Protein AF-A0A645DT66-F1 (afdb_monomer_lite)

Structure (mmCIF, N/CA/C/O backbone):
data_AF-A0A645DT66-F1
#
_entry.id   AF-A0A645DT66-F1
#
loop_
_atom_site.group_PDB
_atom_site.id
_atom_site.type_symbol
_atom_site.label_atom_id
_atom_site.label_alt_id
_atom_site.label_comp_id
_atom_site.label_asym_id
_atom_site.label_entity_id
_atom_site.label_seq_id
_atom_site.pdbx_PDB_ins_code
_atom_site.Cartn_x
_atom_site.Cartn_y
_atom_site.Cartn_z
_atom_site.occupancy
_atom_site.B_iso_or_equiv
_atom_site.auth_seq_id
_atom_site.auth_comp_id
_atom_site.auth_asym_id
_atom_site.auth_atom_id
_atom_site.pdbx_PDB_model_num
ATOM 1 N N . MET A 1 1 ? -8.326 13.562 9.500 1.00 40.00 1 MET A N 1
ATOM 2 C CA . MET A 1 1 ? -8.279 12.548 8.423 1.00 40.00 1 MET A CA 1
ATOM 3 C C . MET A 1 1 ? -6.972 12.723 7.678 1.00 40.00 1 MET A C 1
ATOM 5 O O . MET A 1 1 ? -6.685 13.851 7.297 1.00 40.00 1 MET A O 1
ATOM 9 N N . ALA A 1 2 ? -6.171 11.667 7.510 1.00 48.22 2 ALA A N 1
ATOM 10 C CA . ALA A 1 2 ? -5.108 11.708 6.507 1.00 48.22 2 ALA A CA 1
ATOM 11 C C . ALA A 1 2 ? -5.799 11.880 5.145 1.00 48.22 2 ALA A C 1
ATOM 13 O O . ALA A 1 2 ? -6.753 11.155 4.862 1.00 48.22 2 ALA A O 1
ATOM 14 N N . LYS A 1 3 ? -5.421 12.899 4.370 1.00 52.78 3 LYS A N 1
ATOM 15 C CA . LYS A 1 3 ? -5.939 13.056 3.008 1.00 52.78 3 LYS A CA 1
ATOM 16 C C . LYS A 1 3 ? -5.368 11.911 2.171 1.00 52.78 3 LYS A C 1
ATOM 18 O O . LYS A 1 3 ? -4.168 11.656 2.264 1.00 52.78 3 LYS A O 1
ATOM 23 N N . SER A 1 4 ? -6.206 11.236 1.385 1.00 59.28 4 SER A N 1
ATOM 24 C CA . SER A 1 4 ? -5.711 10.354 0.325 1.00 59.28 4 SER A CA 1
ATOM 25 C C . SER A 1 4 ? -4.764 11.161 -0.570 1.00 59.28 4 SER A C 1
ATOM 27 O O . SER A 1 4 ? -5.071 12.331 -0.839 1.00 59.28 4 SER A O 1
ATOM 29 N N . PRO A 1 5 ? -3.620 10.593 -0.987 1.00 66.38 5 PRO A N 1
ATOM 30 C CA . PRO A 1 5 ? -2.685 11.293 -1.854 1.00 66.38 5 PRO A CA 1
ATOM 31 C C . PRO A 1 5 ? -3.423 11.740 -3.116 1.00 66.38 5 PRO A C 1
ATOM 33 O O . PRO A 1 5 ? -4.185 10.974 -3.713 1.00 66.38 5 PRO A O 1
ATOM 36 N N . SER A 1 6 ? -3.258 13.008 -3.480 1.00 71.31 6 SER A N 1
ATOM 37 C CA . SER A 1 6 ? -3.862 13.535 -4.698 1.00 71.31 6 SER A CA 1
ATOM 38 C C . SER A 1 6 ? -3.218 12.884 -5.925 1.00 71.31 6 SER A C 1
ATOM 40 O O . SER A 1 6 ? -2.094 12.389 -5.863 1.00 71.31 6 SER A O 1
ATOM 42 N N . LEU A 1 7 ? -3.912 12.894 -7.067 1.00 69.12 7 LEU A N 1
ATOM 43 C CA . LEU A 1 7 ? -3.348 12.367 -8.319 1.00 69.12 7 LEU A CA 1
ATOM 44 C C . LEU A 1 7 ? -2.028 13.059 -8.690 1.00 69.12 7 LEU A C 1
ATOM 46 O O . LEU A 1 7 ? -1.118 12.404 -9.185 1.00 69.12 7 LEU A O 1
ATOM 50 N N . SER A 1 8 ? -1.908 14.358 -8.401 1.00 74.69 8 SER A N 1
ATOM 51 C CA . SER A 1 8 ? -0.659 15.102 -8.572 1.00 74.69 8 SER A CA 1
ATOM 52 C C . SER A 1 8 ? 0.458 14.585 -7.667 1.00 74.69 8 SER A C 1
ATOM 54 O O . SER A 1 8 ? 1.580 14.444 -8.141 1.00 74.69 8 SER A O 1
ATOM 56 N N . ASP A 1 9 ? 0.156 14.238 -6.409 1.00 81.56 9 ASP A N 1
ATOM 57 C CA . ASP A 1 9 ? 1.159 13.690 -5.482 1.00 81.56 9 ASP A CA 1
ATOM 58 C C . ASP A 1 9 ? 1.687 12.343 -5.987 1.00 81.56 9 ASP A C 1
ATOM 60 O O . ASP A 1 9 ? 2.885 12.071 -5.926 1.00 81.56 9 ASP A O 1
ATOM 64 N N . ILE A 1 10 ? 0.792 11.507 -6.523 1.00 81.44 10 ILE A N 1
ATOM 65 C CA . ILE A 1 10 ? 1.159 10.206 -7.089 1.00 81.44 10 ILE A CA 1
ATOM 66 C C . ILE A 1 10 ? 2.019 10.401 -8.339 1.00 81.44 10 ILE A C 1
ATOM 68 O O . ILE A 1 10 ? 3.063 9.767 -8.438 1.00 81.44 10 ILE A O 1
ATOM 72 N N . GLN A 1 11 ? 1.638 11.298 -9.254 1.00 81.19 11 GLN A N 1
ATOM 73 C CA . GLN A 1 11 ? 2.422 11.549 -10.465 1.00 81.19 11 GLN A CA 1
ATOM 74 C C . GLN A 1 11 ? 3.830 12.065 -10.140 1.00 81.19 11 GLN A C 1
ATOM 76 O O . GLN A 1 11 ? 4.804 11.548 -10.675 1.00 81.19 11 GLN A O 1
ATOM 81 N N . SER A 1 12 ? 3.957 13.020 -9.213 1.00 85.12 12 SER A N 1
ATOM 82 C CA . SER A 1 12 ? 5.273 13.513 -8.783 1.00 85.12 12 SER A CA 1
ATOM 83 C C . SER A 1 12 ? 6.139 12.406 -8.177 1.00 85.12 12 SER A C 1
ATOM 85 O O . SER A 1 12 ? 7.342 12.366 -8.428 1.00 85.12 12 SER A O 1
ATOM 87 N N . LEU A 1 13 ? 5.538 11.476 -7.425 1.00 83.44 13 LEU A N 1
ATOM 88 C CA . LEU A 1 13 ? 6.258 10.324 -6.885 1.00 83.44 13 LEU A CA 1
ATOM 89 C C . LEU A 1 13 ? 6.716 9.368 -7.997 1.00 83.44 13 LEU A C 1
ATOM 91 O O . LEU A 1 13 ? 7.853 8.911 -7.976 1.00 83.44 13 LEU A O 1
ATOM 95 N N . VAL A 1 14 ? 5.860 9.085 -8.981 1.00 84.31 14 VAL A N 1
ATOM 96 C CA . VAL A 1 14 ? 6.212 8.267 -10.156 1.00 84.31 14 VAL A CA 1
ATOM 97 C C . VAL A 1 14 ? 7.404 8.877 -10.902 1.00 84.31 14 VAL A C 1
ATOM 99 O O . VAL A 1 14 ? 8.368 8.168 -11.206 1.00 84.31 14 VAL A O 1
ATOM 102 N N . ASP A 1 15 ? 7.367 10.189 -11.138 1.00 85.75 15 ASP A N 1
ATOM 103 C CA . ASP A 1 15 ? 8.426 10.922 -11.837 1.00 85.75 15 ASP A CA 1
ATOM 104 C C . ASP A 1 15 ? 9.756 10.902 -11.058 1.00 85.75 15 ASP A C 1
ATOM 106 O O . ASP A 1 15 ? 10.828 10.786 -11.660 1.00 85.75 15 ASP A O 1
ATOM 110 N N . GLU A 1 16 ? 9.708 10.969 -9.719 1.00 86.19 16 GLU A N 1
ATOM 111 C CA . GLU A 1 16 ? 10.891 10.851 -8.850 1.00 86.19 16 GLU A CA 1
ATOM 112 C C . GLU A 1 16 ? 11.486 9.435 -8.885 1.00 86.19 16 GLU A C 1
ATOM 114 O O . GLU A 1 16 ? 12.708 9.281 -8.965 1.00 86.19 16 GLU A O 1
ATOM 119 N N . LEU A 1 17 ? 10.639 8.401 -8.848 1.00 84.19 17 LEU A N 1
ATOM 120 C CA . LEU A 1 17 ? 11.064 7.000 -8.786 1.00 84.19 17 LEU A CA 1
ATOM 121 C C . LEU A 1 17 ? 11.726 6.507 -10.079 1.00 84.19 17 LEU A C 1
ATOM 123 O O . LEU A 1 17 ? 12.524 5.571 -10.020 1.00 84.19 17 LEU A O 1
ATOM 127 N N . LYS A 1 18 ? 11.420 7.127 -11.229 1.00 84.00 18 LYS A N 1
ATOM 128 C CA . LYS A 1 18 ? 11.949 6.756 -12.558 1.00 84.00 18 LYS A CA 1
ATOM 129 C C . LYS A 1 18 ? 11.941 5.230 -12.782 1.00 84.00 18 LYS A C 1
ATOM 131 O O . LYS A 1 18 ? 13.005 4.646 -13.026 1.00 84.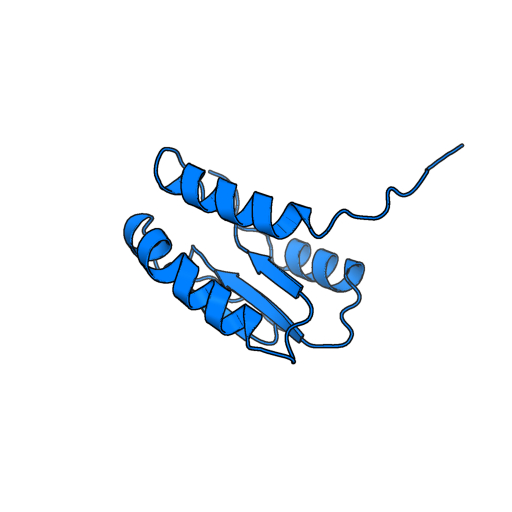00 18 LYS A O 1
ATOM 136 N N . PRO A 1 19 ? 10.770 4.574 -12.662 1.00 84.88 19 PRO A N 1
ATOM 137 C CA . PRO A 1 19 ? 10.661 3.128 -12.824 1.00 84.88 19 PRO A CA 1
ATOM 138 C C . PRO A 1 19 ? 11.147 2.694 -14.211 1.00 84.88 19 PRO A C 1
ATOM 140 O O . PRO A 1 19 ? 10.932 3.385 -15.207 1.00 84.88 19 PRO A O 1
ATOM 143 N N . LYS A 1 20 ? 11.808 1.538 -14.277 1.00 84.50 20 LYS A N 1
ATOM 144 C CA . LYS A 1 20 ? 12.149 0.864 -15.538 1.00 84.50 20 LYS A CA 1
ATOM 145 C C . LYS A 1 20 ? 11.031 -0.086 -15.980 1.00 84.50 20 LYS A C 1
ATOM 147 O O . LYS A 1 20 ? 10.888 -0.335 -17.174 1.00 84.50 20 LYS A O 1
ATOM 152 N N . GLY A 1 21 ? 10.266 -0.596 -15.022 1.00 84.81 21 GLY A N 1
ATOM 153 C CA . GLY A 1 21 ? 9.070 -1.412 -15.163 1.00 84.81 21 GLY A CA 1
ATOM 154 C C . GLY A 1 21 ? 7.804 -0.656 -14.760 1.00 84.81 21 GLY A C 1
ATOM 155 O O . GLY A 1 21 ? 7.716 0.568 -14.855 1.00 84.81 21 GLY A O 1
ATOM 156 N N . SER A 1 22 ? 6.789 -1.401 -14.331 1.00 89.69 22 SER A N 1
ATOM 157 C CA . SER A 1 22 ? 5.497 -0.846 -13.930 1.00 89.69 22 SER A CA 1
ATOM 158 C C . SER A 1 22 ? 5.454 -0.499 -12.444 1.00 89.69 22 SER A C 1
ATOM 160 O O . SER A 1 22 ? 6.204 -1.033 -11.628 1.00 89.69 22 SER A O 1
ATOM 162 N N . ILE A 1 23 ? 4.544 0.403 -12.087 1.00 91.88 23 ILE A N 1
ATOM 163 C CA . ILE A 1 23 ? 4.228 0.710 -10.695 1.00 91.88 23 ILE A CA 1
ATOM 164 C C . ILE A 1 23 ? 2.914 0.029 -10.340 1.00 91.88 23 ILE A C 1
ATOM 166 O O . ILE A 1 23 ? 1.935 0.104 -11.092 1.00 91.88 23 ILE A O 1
ATOM 170 N N . ALA A 1 24 ? 2.892 -0.595 -9.166 1.00 94.44 24 ALA A N 1
ATOM 171 C CA . ALA A 1 24 ? 1.680 -1.086 -8.543 1.00 94.44 24 ALA A CA 1
ATOM 172 C C . ALA A 1 24 ? 1.192 -0.109 -7.468 1.00 94.44 24 ALA A C 1
ATOM 174 O O . ALA A 1 24 ? 1.962 0.353 -6.626 1.00 94.44 24 ALA A O 1
ATOM 175 N N . PHE A 1 25 ? -0.108 0.166 -7.458 1.00 94.62 25 PHE A N 1
ATOM 176 C CA . PHE A 1 25 ? -0.773 0.930 -6.411 1.00 94.62 25 PHE A CA 1
ATOM 177 C C . PHE A 1 25 ? -1.609 0.010 -5.519 1.00 94.62 25 PHE A C 1
ATOM 179 O O . PHE A 1 25 ? -2.416 -0.786 -6.001 1.00 94.62 25 PHE A O 1
ATOM 186 N N . VAL A 1 26 ? -1.435 0.129 -4.207 1.00 95.81 26 VAL A N 1
ATOM 187 C CA . VAL A 1 26 ? -2.223 -0.588 -3.201 1.00 95.81 26 VAL A CA 1
ATOM 188 C C . VAL A 1 26 ? -3.197 0.396 -2.564 1.00 95.81 26 VAL A C 1
ATOM 190 O O . VAL A 1 26 ? -2.814 1.242 -1.761 1.00 95.81 26 VAL A O 1
ATOM 193 N N . SER A 1 27 ? -4.466 0.282 -2.941 1.00 95.44 27 SER A N 1
ATOM 194 C CA . SER A 1 27 ? -5.556 1.168 -2.538 1.00 95.44 27 SER A CA 1
ATOM 195 C C . SER A 1 27 ? -6.246 0.677 -1.267 1.00 95.44 27 SER A C 1
ATOM 197 O O . SER A 1 27 ? -6.541 -0.511 -1.129 1.00 95.44 27 SER A O 1
ATOM 199 N N . PHE A 1 28 ? -6.551 1.588 -0.347 1.00 95.06 28 PHE A N 1
ATOM 200 C CA . PHE A 1 28 ? -7.348 1.319 0.852 1.00 95.06 28 PHE A CA 1
ATOM 201 C C . PHE A 1 28 ? -8.753 1.931 0.764 1.00 95.06 28 PHE A C 1
ATOM 203 O O . PHE A 1 28 ? -9.707 1.378 1.308 1.00 95.06 28 PHE A O 1
ATOM 210 N N . SER A 1 29 ? -8.893 3.064 0.078 1.00 89.81 29 SER A N 1
ATOM 211 C CA . SER A 1 29 ? -10.148 3.809 -0.057 1.00 89.81 29 SER A CA 1
ATOM 212 C C . SER A 1 29 ? -10.957 3.436 -1.303 1.00 89.81 29 SER A C 1
ATOM 214 O O . SER A 1 29 ? -12.055 3.952 -1.499 1.00 89.81 29 SER A O 1
ATOM 216 N N . GLY A 1 30 ? -10.429 2.553 -2.158 1.00 89.31 30 GLY A N 1
ATOM 217 C CA . GLY A 1 30 ? -11.043 2.190 -3.438 1.00 89.31 30 GLY A CA 1
ATOM 218 C C . GLY A 1 30 ? -10.662 3.110 -4.600 1.00 89.31 30 GLY A C 1
ATOM 219 O O . GLY A 1 30 ? -11.071 2.861 -5.736 1.00 89.31 30 GLY A O 1
ATOM 220 N N . VAL A 1 31 ? -9.850 4.144 -4.359 1.00 87.50 31 VAL A N 1
ATOM 221 C CA . VAL A 1 31 ? -9.333 5.019 -5.418 1.00 87.50 31 VAL A CA 1
ATOM 222 C C . VAL A 1 31 ? -8.402 4.241 -6.344 1.00 87.50 31 VAL A C 1
ATOM 224 O O . VAL A 1 31 ? -7.597 3.422 -5.901 1.00 87.50 31 VAL A O 1
ATOM 227 N N . THR A 1 32 ? -8.529 4.514 -7.640 1.00 89.75 32 THR A N 1
ATOM 228 C CA . THR A 1 32 ? -7.667 3.982 -8.699 1.00 89.75 32 THR A CA 1
ATOM 229 C C . THR A 1 32 ? -7.033 5.168 -9.416 1.00 89.75 32 THR A C 1
ATOM 231 O O . THR A 1 32 ? -7.750 5.892 -10.115 1.00 89.75 32 THR A O 1
ATOM 234 N N . PRO A 1 33 ? -5.735 5.430 -9.211 1.00 84.94 33 PRO A N 1
ATOM 235 C CA . PRO A 1 33 ? -5.050 6.486 -9.936 1.00 84.94 33 PRO A CA 1
ATOM 236 C C . PRO A 1 33 ? -5.047 6.188 -11.437 1.00 84.94 33 PRO A C 1
ATOM 238 O O . PRO A 1 33 ? -4.976 5.030 -11.852 1.00 84.94 33 PRO A O 1
ATOM 241 N N . LYS A 1 34 ? -5.135 7.240 -12.251 1.00 79.69 34 LYS A N 1
ATOM 242 C CA . LYS A 1 34 ? -4.922 7.117 -13.696 1.00 79.69 34 LYS A CA 1
ATOM 243 C C . LYS A 1 34 ? -3.438 6.848 -13.960 1.00 79.69 34 LYS A C 1
ATOM 245 O O . LYS A 1 34 ? -2.601 7.233 -13.150 1.00 79.69 34 LYS A O 1
ATOM 250 N N . ASP A 1 35 ? -3.146 6.155 -15.057 1.00 80.19 35 ASP A N 1
ATOM 251 C CA . ASP A 1 35 ? -1.782 5.928 -15.565 1.00 80.19 35 ASP A CA 1
ATOM 252 C C . ASP A 1 35 ? -0.848 5.098 -14.655 1.00 80.19 35 ASP A C 1
ATOM 254 O O . ASP A 1 35 ? 0.360 5.036 -14.867 1.00 80.19 35 ASP A O 1
ATOM 258 N N . ILE A 1 36 ? -1.413 4.377 -13.681 1.00 82.62 36 ILE A N 1
ATOM 259 C CA . ILE A 1 36 ? -0.720 3.329 -12.921 1.00 82.62 36 ILE A CA 1
ATOM 260 C C . ILE A 1 36 ? -0.931 1.977 -13.614 1.00 82.62 36 ILE A C 1
ATOM 262 O O . ILE A 1 36 ? -2.052 1.628 -13.985 1.00 82.62 36 ILE A O 1
ATOM 266 N N . GLY A 1 37 ? 0.135 1.179 -13.733 1.00 83.44 37 GLY A N 1
ATOM 267 C CA . GLY A 1 37 ? 0.095 -0.111 -14.429 1.00 83.44 37 GLY A CA 1
ATOM 268 C C . GLY A 1 37 ? -0.817 -1.148 -13.767 1.00 83.44 37 GLY A C 1
ATOM 269 O O . GLY A 1 37 ? -1.527 -1.882 -14.454 1.00 83.44 37 GLY A O 1
ATOM 270 N N . LYS A 1 38 ? -0.832 -1.205 -12.430 1.00 92.31 38 LYS A N 1
ATOM 271 C CA . LYS A 1 38 ? -1.657 -2.159 -11.673 1.00 92.31 38 LYS A CA 1
ATOM 272 C C . LYS A 1 38 ? -2.196 -1.536 -10.393 1.00 92.31 38 LYS A C 1
ATOM 274 O O . LYS A 1 38 ? -1.448 -0.920 -9.647 1.00 92.31 38 LYS A O 1
ATOM 279 N N . THR A 1 39 ? -3.479 -1.743 -10.097 1.00 94.88 39 THR A N 1
ATOM 280 C CA . THR A 1 39 ? -4.072 -1.379 -8.800 1.00 94.88 39 THR A CA 1
ATOM 281 C C . THR A 1 39 ? -4.650 -2.610 -8.109 1.00 94.88 39 THR A C 1
ATOM 283 O O . THR A 1 39 ? -5.429 -3.354 -8.704 1.00 94.88 39 THR A O 1
ATOM 286 N N . LEU A 1 40 ? -4.285 -2.809 -6.844 1.00 96.69 40 LEU A N 1
ATOM 287 C CA . LEU A 1 40 ? -4.841 -3.819 -5.943 1.00 96.69 40 LEU A CA 1
ATOM 288 C C . LEU A 1 40 ? -5.515 -3.118 -4.761 1.00 96.69 40 LEU A C 1
ATOM 290 O O . LEU A 1 40 ? -5.117 -2.022 -4.379 1.00 96.69 40 LEU A O 1
ATOM 294 N N . TYR A 1 41 ? -6.539 -3.737 -4.175 1.00 97.00 41 TYR A N 1
ATOM 295 C CA . TYR A 1 41 ? -7.368 -3.099 -3.148 1.00 97.00 41 TYR A CA 1
ATOM 296 C C . TYR A 1 41 ? -7.290 -3.868 -1.834 1.00 97.00 41 TYR A C 1
ATOM 298 O O . TYR A 1 41 ? -7.790 -4.985 -1.741 1.00 97.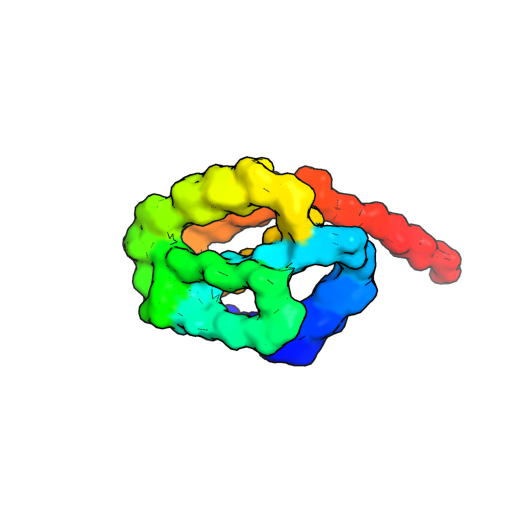00 41 TYR A O 1
ATOM 306 N N . LEU A 1 42 ? -6.726 -3.245 -0.802 1.00 96.75 42 LEU A N 1
ATOM 307 C CA . LEU A 1 42 ? -6.840 -3.718 0.577 1.00 96.75 42 LEU A CA 1
ATOM 308 C C . LEU A 1 42 ? -8.303 -3.704 1.017 1.00 96.75 42 LEU A C 1
ATOM 310 O O . LEU A 1 42 ? -8.799 -4.678 1.572 1.00 96.75 42 LEU A O 1
ATOM 314 N N . SER A 1 43 ? -8.996 -2.611 0.715 1.00 96.00 43 SER A N 1
ATOM 315 C CA . SER A 1 43 ? -10.443 -2.491 0.817 1.00 96.00 43 SER A CA 1
ATOM 316 C C . SER A 1 43 ? -10.923 -1.542 -0.272 1.00 96.00 43 SER A C 1
ATOM 318 O O . SER A 1 43 ? -10.256 -0.564 -0.598 1.00 96.00 43 SER A O 1
ATOM 320 N N . LYS A 1 44 ? -12.094 -1.808 -0.850 1.00 93.75 44 LYS A N 1
ATOM 321 C CA . LYS A 1 44 ? -12.739 -0.842 -1.757 1.00 93.75 44 LYS A CA 1
ATOM 322 C C . LYS A 1 44 ? -13.566 0.206 -1.013 1.00 93.75 44 LYS A C 1
ATOM 324 O O . LYS A 1 44 ? -14.052 1.141 -1.636 1.00 93.75 44 LYS A O 1
ATOM 329 N N . LYS A 1 45 ? -13.777 0.013 0.291 1.00 93.81 45 LYS A N 1
ATOM 330 C CA . LYS A 1 45 ? -14.650 0.842 1.133 1.00 93.81 45 LYS A CA 1
ATOM 331 C C . LYS A 1 45 ? -13.922 1.459 2.331 1.00 93.81 45 LYS A C 1
ATOM 333 O O . LYS A 1 45 ? -14.561 2.144 3.119 1.00 93.81 45 LYS A O 1
ATOM 338 N N . GLY A 1 46 ? -12.616 1.231 2.485 1.00 94.25 46 GLY A N 1
ATOM 339 C CA . GLY A 1 46 ? -11.869 1.699 3.654 1.00 94.25 46 GLY A CA 1
ATOM 340 C C . GLY A 1 46 ? -12.133 0.890 4.927 1.00 94.25 46 GLY A C 1
ATOM 341 O O . GLY A 1 46 ? -12.022 1.418 6.031 1.00 94.25 46 GLY A O 1
ATOM 342 N N . GLU A 1 47 ? -12.488 -0.389 4.809 1.00 95.94 47 GLU A N 1
ATOM 343 C CA . GLU A 1 47 ? -12.737 -1.257 5.961 1.00 95.94 47 GLU A CA 1
ATOM 344 C C . GLU A 1 47 ? -11.427 -1.848 6.499 1.00 95.94 47 GLU A C 1
ATOM 346 O O . GLU A 1 47 ? -10.766 -2.659 5.850 1.00 95.94 47 GLU A O 1
ATOM 351 N N . ILE A 1 48 ? -11.056 -1.484 7.731 1.00 96.62 48 ILE A N 1
ATOM 352 C CA . ILE A 1 48 ? -9.783 -1.899 8.355 1.00 96.62 48 ILE A CA 1
ATOM 353 C C . ILE A 1 48 ? -9.657 -3.423 8.478 1.00 96.62 48 ILE A C 1
ATOM 355 O O . ILE A 1 48 ? -8.568 -3.972 8.311 1.00 96.62 48 ILE A O 1
ATOM 359 N N . LYS A 1 49 ? -10.760 -4.120 8.773 1.00 96.12 49 LYS A N 1
ATOM 360 C CA . LYS A 1 49 ? -10.756 -5.586 8.896 1.00 96.12 49 LYS A CA 1
ATOM 361 C C . LYS A 1 49 ? -10.502 -6.261 7.549 1.00 96.12 49 LYS A C 1
ATOM 363 O O . LYS A 1 49 ? -9.701 -7.186 7.487 1.00 96.12 49 LYS A O 1
ATOM 368 N N . GLU A 1 50 ? -11.148 -5.777 6.490 1.00 96.94 50 GLU A N 1
ATOM 369 C CA . GLU A 1 50 ? -10.936 -6.264 5.123 1.00 96.94 50 GLU A CA 1
ATOM 370 C C . GLU A 1 50 ? -9.486 -6.015 4.687 1.00 96.94 50 GLU A C 1
ATOM 372 O O . GLU A 1 50 ? -8.806 -6.935 4.236 1.00 96.94 50 GLU A O 1
ATOM 377 N N . ALA A 1 51 ? -8.972 -4.809 4.952 1.00 97.38 51 ALA A N 1
ATOM 378 C CA . ALA A 1 51 ? -7.588 -4.453 4.666 1.00 97.38 51 ALA A CA 1
ATOM 379 C C . ALA A 1 51 ? -6.582 -5.386 5.353 1.00 97.38 51 ALA A C 1
ATOM 381 O O . ALA A 1 51 ? -5.618 -5.819 4.724 1.00 97.38 51 ALA A O 1
ATOM 382 N N . ALA A 1 52 ? -6.814 -5.736 6.622 1.00 96.94 52 ALA A N 1
ATOM 383 C CA . ALA A 1 52 ? -5.948 -6.656 7.358 1.00 96.94 52 ALA A CA 1
ATOM 384 C C . ALA A 1 52 ? -5.926 -8.065 6.747 1.00 96.94 52 ALA A C 1
ATOM 386 O O . ALA A 1 52 ? -4.862 -8.675 6.664 1.00 96.94 52 ALA A O 1
ATOM 387 N N . VAL A 1 53 ? -7.090 -8.567 6.322 1.00 97.19 53 VAL A N 1
ATOM 388 C CA . VAL A 1 53 ? -7.228 -9.891 5.696 1.00 97.19 53 VAL A CA 1
ATOM 389 C C . VAL A 1 53 ? -6.528 -9.928 4.337 1.00 97.19 53 VAL A C 1
ATOM 391 O O . VAL A 1 53 ? -5.832 -10.894 4.033 1.00 97.19 53 VAL A O 1
ATOM 394 N N . ASN A 1 54 ? -6.655 -8.864 3.543 1.00 97.56 54 ASN A N 1
ATOM 395 C CA . ASN A 1 54 ? -6.133 -8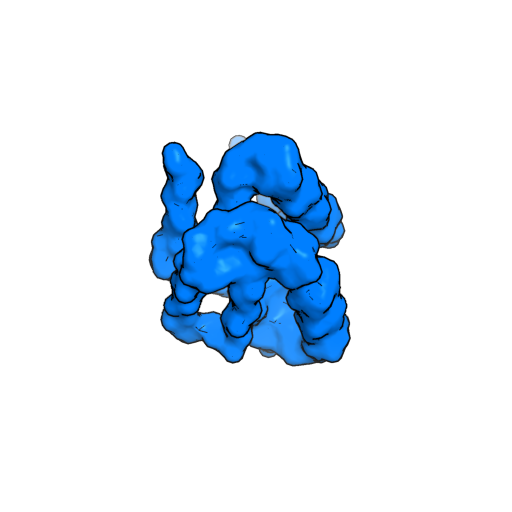.822 2.176 1.00 97.56 54 ASN A CA 1
ATOM 396 C C . ASN A 1 54 ? -4.636 -8.486 2.085 1.00 97.56 54 ASN A C 1
ATOM 398 O O . ASN A 1 54 ? -4.011 -8.790 1.068 1.00 97.56 54 ASN A O 1
ATOM 402 N N . LEU A 1 55 ? -4.054 -7.870 3.121 1.00 96.19 55 LEU A N 1
ATOM 403 C CA . LEU A 1 55 ? -2.697 -7.314 3.089 1.00 96.19 55 LEU A CA 1
ATOM 404 C C . LEU A 1 55 ? -1.642 -8.302 2.591 1.00 96.19 55 LEU A C 1
ATOM 406 O O . LEU A 1 55 ? -0.922 -7.999 1.645 1.00 96.19 55 LEU A O 1
ATOM 410 N N . PHE A 1 56 ? -1.529 -9.470 3.223 1.00 94.25 56 PHE A N 1
ATOM 411 C CA . PHE A 1 56 ? -0.451 -10.407 2.898 1.00 94.25 56 PHE A CA 1
ATOM 412 C C . PHE A 1 56 ? -0.621 -11.041 1.523 1.00 94.25 56 PHE A C 1
ATOM 414 O O . PHE A 1 56 ? 0.361 -11.173 0.802 1.00 94.25 56 PHE A O 1
ATOM 421 N N . SER A 1 57 ? -1.855 -11.362 1.137 1.00 96.75 57 SER A N 1
ATOM 422 C CA . SER A 1 57 ? -2.150 -11.892 -0.194 1.00 96.75 57 SER A CA 1
ATOM 423 C C . SER A 1 57 ? -1.754 -10.896 -1.283 1.00 96.75 57 SER A C 1
ATOM 425 O O . SER A 1 57 ? -1.118 -11.274 -2.258 1.00 96.75 57 SER A O 1
ATOM 427 N N . ILE A 1 58 ? -2.069 -9.609 -1.095 1.00 96.44 58 ILE A N 1
ATOM 428 C CA . ILE A 1 58 ? -1.699 -8.548 -2.042 1.00 96.44 58 ILE A CA 1
ATOM 429 C C . ILE A 1 58 ? -0.184 -8.363 -2.112 1.00 96.44 58 ILE A C 1
ATOM 431 O O . ILE A 1 58 ? 0.357 -8.271 -3.209 1.00 96.44 58 ILE A O 1
ATOM 435 N N . LEU A 1 59 ? 0.505 -8.325 -0.969 1.00 93.00 59 LEU A N 1
ATOM 436 C CA . LEU A 1 59 ? 1.963 -8.190 -0.958 1.00 93.00 59 LEU A CA 1
ATOM 437 C C . LEU A 1 59 ? 2.647 -9.377 -1.643 1.00 93.00 59 LEU A C 1
ATOM 439 O O . LEU A 1 59 ? 3.581 -9.162 -2.4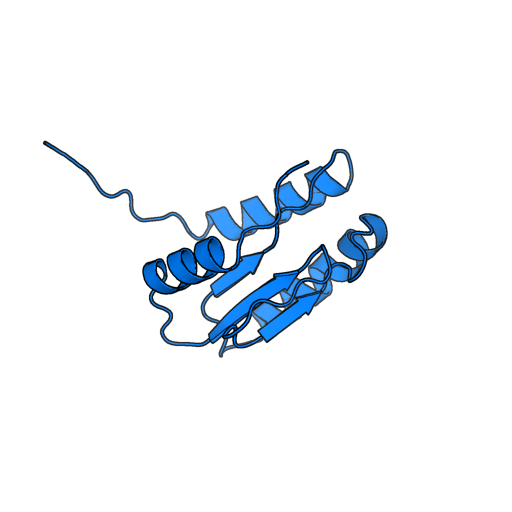04 1.00 93.00 59 LEU A O 1
ATOM 443 N N . HIS A 1 60 ? 2.146 -10.595 -1.434 1.00 93.56 60 HIS A N 1
ATOM 444 C CA . HIS A 1 60 ? 2.673 -11.792 -2.083 1.00 93.56 60 HIS A CA 1
ATOM 445 C C . HIS A 1 60 ? 2.469 -11.761 -3.606 1.00 93.56 60 HIS A C 1
ATOM 447 O O . HIS A 1 60 ? 3.415 -11.991 -4.349 1.00 93.56 60 HIS A O 1
ATOM 453 N N . ILE A 1 61 ? 1.278 -11.361 -4.074 1.00 95.06 61 ILE A N 1
ATOM 454 C CA . ILE A 1 61 ? 0.999 -11.164 -5.509 1.00 95.06 61 ILE A CA 1
ATOM 455 C C . ILE A 1 61 ? 1.980 -10.168 -6.143 1.00 95.06 61 ILE A C 1
ATOM 457 O O . ILE A 1 61 ? 2.385 -10.347 -7.288 1.00 95.06 61 ILE A O 1
ATOM 461 N N . LEU A 1 62 ? 2.326 -9.095 -5.427 1.00 93.06 62 LEU A N 1
ATOM 462 C CA . LEU A 1 62 ? 3.243 -8.071 -5.931 1.00 93.06 62 LEU A CA 1
ATOM 463 C C . LEU A 1 62 ? 4.711 -8.497 -5.856 1.00 93.06 62 LEU A C 1
ATOM 465 O O . LEU A 1 62 ? 5.490 -8.092 -6.706 1.00 93.06 62 LEU A O 1
ATOM 469 N N . GLU A 1 63 ? 5.085 -9.312 -4.872 1.00 90.62 63 GLU A N 1
ATOM 470 C CA . GLU A 1 63 ? 6.432 -9.880 -4.760 1.00 90.62 63 GLU A CA 1
ATOM 471 C C . GLU A 1 63 ? 6.737 -10.867 -5.897 1.00 90.62 63 GLU A C 1
ATOM 473 O O . GLU A 1 63 ? 7.861 -10.911 -6.391 1.00 90.62 63 GLU A O 1
ATOM 478 N N . GLU A 1 64 ? 5.737 -11.628 -6.348 1.00 93.88 64 GLU A N 1
ATOM 479 C CA . GLU A 1 64 ? 5.868 -12.561 -7.477 1.00 93.88 64 GLU A CA 1
ATOM 480 C C . GLU A 1 64 ? 5.819 -11.869 -8.852 1.00 93.88 64 GLU A C 1
ATOM 482 O O . GLU A 1 64 ? 6.158 -12.473 -9.875 1.00 93.88 64 GLU A O 1
ATOM 487 N N . ASP A 1 65 ? 5.404 -10.602 -8.903 1.00 91.69 65 ASP A N 1
ATOM 488 C CA . ASP A 1 65 ? 5.263 -9.858 -10.149 1.00 91.69 65 ASP A CA 1
ATOM 489 C C . ASP A 1 65 ? 6.572 -9.191 -10.584 1.00 91.69 65 ASP A C 1
ATOM 491 O O . ASP A 1 65 ? 6.863 -8.045 -10.245 1.00 91.69 65 ASP A O 1
ATOM 495 N N . ILE A 1 66 ? 7.322 -9.889 -11.438 1.00 87.75 66 ILE A N 1
ATOM 496 C CA . ILE A 1 66 ? 8.603 -9.419 -11.987 1.00 87.75 66 ILE A CA 1
ATOM 497 C C . ILE A 1 66 ? 8.506 -8.126 -12.820 1.00 87.75 66 ILE A C 1
ATOM 499 O O . ILE A 1 66 ? 9.532 -7.528 -13.130 1.00 87.75 66 ILE A O 1
ATOM 503 N N . GLN A 1 67 ? 7.303 -7.700 -13.225 1.00 89.38 67 GLN A N 1
ATOM 504 C CA . GLN A 1 67 ? 7.103 -6.450 -13.969 1.00 89.38 67 GLN A CA 1
ATOM 505 C C . GLN A 1 67 ? 6.864 -5.243 -13.051 1.00 89.38 67 GLN A C 1
ATOM 507 O O . GLN A 1 67 ? 6.799 -4.115 -13.548 1.00 89.38 67 GLN A O 1
ATOM 512 N N . THR A 1 68 ? 6.676 -5.454 -11.745 1.00 90.81 68 THR A N 1
ATOM 513 C CA . THR A 1 68 ? 6.459 -4.380 -10.771 1.00 90.81 68 THR A CA 1
ATOM 514 C C . THR A 1 68 ? 7.793 -3.945 -10.166 1.00 90.81 68 THR A C 1
ATOM 516 O O . THR A 1 68 ? 8.411 -4.677 -9.400 1.00 90.81 68 THR A O 1
ATOM 519 N N . ASP A 1 69 ? 8.207 -2.715 -10.466 1.00 90.50 69 ASP A N 1
ATOM 520 C CA . ASP A 1 69 ? 9.430 -2.118 -9.915 1.00 90.50 69 ASP A CA 1
ATOM 521 C C . ASP A 1 69 ? 9.188 -1.498 -8.538 1.00 90.50 69 ASP A C 1
ATOM 523 O O . ASP A 1 69 ? 10.020 -1.601 -7.635 1.00 90.50 69 ASP A O 1
ATOM 527 N N . PHE A 1 70 ? 8.043 -0.829 -8.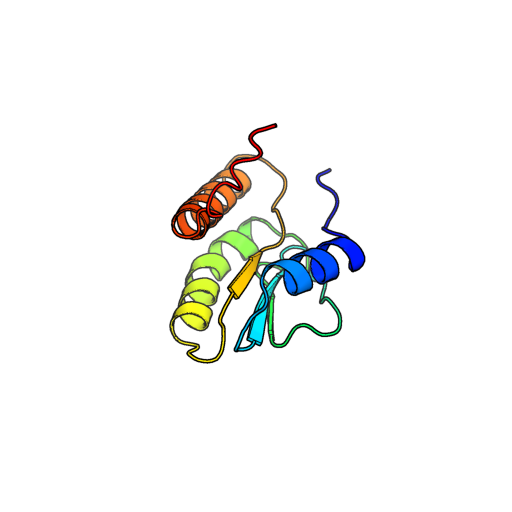376 1.00 90.69 70 PHE A N 1
ATOM 528 C CA . PHE A 1 70 ? 7.695 -0.127 -7.147 1.00 90.69 70 PHE A CA 1
ATOM 529 C C . PHE A 1 70 ? 6.245 -0.360 -6.752 1.00 90.69 70 PHE A C 1
ATOM 531 O O . PHE A 1 70 ? 5.346 -0.444 -7.590 1.00 90.69 70 PHE A O 1
ATOM 538 N N . ILE A 1 71 ? 6.027 -0.376 -5.439 1.00 92.31 71 ILE A N 1
ATOM 539 C CA . ILE A 1 71 ? 4.707 -0.431 -4.824 1.00 92.31 71 ILE A CA 1
ATOM 540 C C . ILE A 1 71 ? 4.460 0.898 -4.113 1.00 92.31 71 ILE A C 1
ATOM 542 O O . ILE A 1 71 ? 5.198 1.267 -3.199 1.00 92.31 71 ILE A O 1
ATOM 546 N N . ILE A 1 72 ? 3.394 1.594 -4.498 1.00 91.94 72 ILE A N 1
ATOM 547 C CA . ILE A 1 72 ? 2.884 2.773 -3.795 1.00 91.94 72 ILE A CA 1
ATOM 548 C C . ILE A 1 72 ? 1.640 2.339 -3.021 1.00 91.94 72 ILE A C 1
ATOM 550 O O . ILE A 1 72 ? 0.644 1.941 -3.618 1.00 91.94 72 ILE A O 1
ATOM 554 N N . ALA A 1 73 ? 1.677 2.405 -1.692 1.00 93.19 73 ALA A N 1
ATOM 555 C CA . ALA A 1 73 ? 0.533 2.057 -0.851 1.00 93.19 73 ALA A CA 1
ATOM 556 C C . ALA A 1 73 ? -0.160 3.310 -0.306 1.00 93.19 73 ALA A C 1
ATOM 558 O O . ALA A 1 73 ? 0.492 4.223 0.202 1.00 93.19 73 ALA A O 1
ATOM 559 N N . GLU A 1 74 ? -1.489 3.339 -0.379 1.00 93.00 74 GLU A N 1
ATOM 560 C CA . GLU A 1 74 ? -2.291 4.390 0.234 1.00 93.00 74 GLU A CA 1
ATOM 561 C C . GLU A 1 74 ? -2.181 4.325 1.771 1.00 93.00 74 GLU A C 1
ATOM 563 O O . GLU A 1 74 ? -2.325 3.245 2.356 1.00 93.00 74 GLU A O 1
ATOM 568 N N . PRO A 1 75 ? -1.964 5.463 2.456 1.00 91.38 75 PRO A N 1
ATOM 569 C CA . PRO A 1 75 ? -1.960 5.501 3.910 1.00 91.38 75 PRO A CA 1
ATOM 570 C C . PRO A 1 75 ? -3.296 5.054 4.510 1.00 91.38 75 PRO A C 1
ATOM 572 O O . PRO A 1 75 ? -4.364 5.520 4.112 1.00 91.38 75 PRO A O 1
ATOM 575 N N . ILE A 1 76 ? -3.231 4.218 5.544 1.00 93.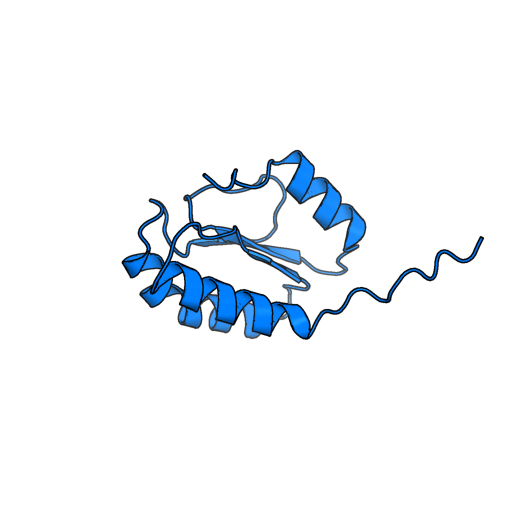62 76 ILE A N 1
ATOM 576 C CA . ILE A 1 76 ? -4.404 3.759 6.290 1.00 93.62 76 ILE A CA 1
ATOM 577 C C . ILE A 1 76 ? -4.521 4.573 7.586 1.00 93.62 76 ILE A C 1
ATOM 579 O O . ILE A 1 76 ? -3.688 4.420 8.485 1.00 93.62 76 ILE A O 1
ATOM 583 N N . PRO A 1 77 ? -5.534 5.445 7.728 1.00 89.94 77 PRO A N 1
ATOM 584 C CA . PRO A 1 77 ? -5.718 6.227 8.941 1.00 89.94 77 PRO A CA 1
ATOM 585 C C . PRO A 1 77 ? -6.252 5.359 10.087 1.00 89.94 77 PRO A C 1
ATOM 587 O O . PRO A 1 77 ? -7.103 4.495 9.889 1.00 89.94 77 PRO A O 1
ATOM 590 N N . GLY A 1 78 ? -5.823 5.651 11.315 1.00 91.19 78 GLY A N 1
ATOM 591 C CA . GLY A 1 78 ? -6.443 5.099 12.520 1.00 91.19 78 GLY A CA 1
ATOM 592 C C . GLY A 1 78 ? -5.453 4.555 13.543 1.00 91.19 78 GLY A C 1
ATOM 593 O O . GLY A 1 78 ? -4.270 4.883 13.544 1.00 91.19 78 GLY A O 1
ATOM 594 N N . GLN A 1 79 ? -5.977 3.733 14.450 1.00 93.00 79 GLN A N 1
ATOM 595 C CA . GLN A 1 79 ? -5.243 3.109 15.553 1.00 93.00 79 GLN A CA 1
ATOM 596 C C . GLN A 1 79 ? -5.474 1.587 15.554 1.00 93.00 79 GLN A C 1
ATOM 598 O O . GLN A 1 79 ? -6.204 1.058 14.713 1.00 93.00 79 GLN A O 1
ATOM 603 N N . GLY A 1 80 ? -4.841 0.862 16.481 1.00 96.50 80 GLY A N 1
ATOM 604 C CA . GLY A 1 80 ? -4.995 -0.591 16.598 1.00 96.50 80 GLY A CA 1
ATOM 605 C C . GLY A 1 80 ? -4.540 -1.323 15.332 1.00 96.50 80 GLY A C 1
ATOM 606 O O . GLY A 1 80 ? -3.394 -1.173 14.913 1.00 96.50 80 GLY A O 1
ATOM 607 N N . ILE A 1 81 ? -5.443 -2.085 14.704 1.00 96.56 81 ILE A N 1
ATOM 608 C CA . ILE A 1 81 ? -5.155 -2.859 13.482 1.00 96.56 81 ILE A CA 1
ATOM 609 C C . ILE A 1 81 ? -4.661 -1.953 12.346 1.00 96.56 81 ILE A C 1
ATOM 611 O O . ILE A 1 81 ? -3.699 -2.308 11.674 1.00 96.56 81 ILE A O 1
ATOM 615 N N . ALA A 1 82 ? -5.249 -0.764 12.173 1.00 96.00 82 ALA A N 1
ATOM 616 C CA . ALA A 1 82 ? -4.821 0.193 11.149 1.00 96.00 82 ALA A CA 1
ATOM 617 C C . ALA A 1 82 ? -3.335 0.559 11.308 1.00 96.00 82 ALA A C 1
ATOM 619 O O . ALA A 1 82 ? -2.560 0.492 10.355 1.00 96.00 82 ALA A O 1
ATOM 620 N N . LYS A 1 83 ? -2.921 0.853 12.549 1.00 96.75 83 LYS A N 1
ATOM 621 C CA . LYS A 1 83 ? -1.523 1.141 12.890 1.00 96.75 83 LYS A CA 1
ATOM 622 C C . LYS A 1 83 ? -0.627 -0.074 12.650 1.00 96.75 83 LYS A C 1
ATOM 624 O O . LYS A 1 83 ? 0.447 0.075 12.087 1.00 96.75 83 LYS A O 1
ATOM 629 N N . ALA A 1 84 ? -1.079 -1.274 13.011 1.00 96.88 84 ALA A N 1
ATOM 630 C CA . ALA A 1 84 ? -0.317 -2.500 12.777 1.00 96.88 84 ALA A CA 1
ATOM 631 C C . ALA A 1 84 ? -0.105 -2.797 11.278 1.00 96.88 84 ALA A C 1
ATOM 633 O O . ALA A 1 84 ? 0.961 -3.289 10.902 1.00 96.88 84 ALA A O 1
ATOM 634 N N . ILE A 1 85 ? -1.085 -2.487 10.418 1.00 96.44 85 ILE A N 1
ATOM 635 C CA . ILE A 1 85 ? -0.928 -2.574 8.958 1.00 96.44 85 ILE A CA 1
ATOM 636 C C . ILE A 1 85 ? 0.121 -1.563 8.485 1.00 96.44 85 ILE A C 1
ATOM 638 O O . ILE A 1 85 ? 1.070 -1.951 7.803 1.00 96.44 85 ILE A O 1
ATOM 642 N N . MET A 1 86 ? -0.004 -0.296 8.890 1.00 95.62 86 MET A N 1
ATOM 643 C CA . MET A 1 86 ? 0.961 0.746 8.525 1.00 95.62 86 MET A CA 1
ATOM 644 C C . MET A 1 86 ? 2.377 0.419 9.003 1.00 95.62 86 MET A C 1
ATOM 646 O O . MET A 1 86 ? 3.322 0.586 8.241 1.00 95.62 86 MET A O 1
ATOM 650 N N . ASP A 1 87 ? 2.542 -0.133 10.207 1.00 94.94 87 ASP A N 1
ATOM 651 C CA . ASP A 1 87 ? 3.843 -0.577 10.719 1.00 94.94 87 ASP A CA 1
ATOM 652 C C . ASP A 1 87 ? 4.475 -1.648 9.815 1.00 94.94 87 ASP A C 1
ATOM 654 O O . ASP A 1 87 ? 5.691 -1.652 9.613 1.00 94.94 87 ASP A O 1
ATOM 658 N N . LYS A 1 88 ? 3.674 -2.565 9.253 1.00 93.12 88 LYS A N 1
ATOM 659 C CA . LYS A 1 88 ? 4.167 -3.566 8.294 1.00 93.12 88 LYS A CA 1
ATOM 660 C C . LYS A 1 88 ? 4.551 -2.929 6.960 1.00 93.12 88 LYS A C 1
ATOM 662 O O . LYS A 1 88 ? 5.633 -3.228 6.461 1.00 93.12 88 LYS A O 1
ATOM 667 N N . LEU A 1 89 ? 3.718 -2.035 6.426 1.00 93.44 89 LEU A N 1
ATOM 668 C CA . LEU A 1 89 ? 3.998 -1.316 5.177 1.00 93.44 89 LEU A CA 1
ATOM 669 C C . LEU A 1 89 ? 5.258 -0.442 5.293 1.00 93.44 89 LEU A C 1
ATOM 671 O O . LEU A 1 89 ? 6.128 -0.514 4.432 1.00 93.44 89 LEU A O 1
ATOM 675 N N . HIS A 1 90 ? 5.424 0.298 6.392 1.00 91.44 90 HIS A N 1
ATOM 676 C CA . HIS A 1 90 ? 6.624 1.099 6.650 1.00 91.44 90 HIS A CA 1
ATOM 677 C C . HIS A 1 90 ? 7.886 0.245 6.800 1.00 91.44 90 HIS A C 1
ATOM 679 O O . HIS A 1 90 ? 8.954 0.611 6.315 1.00 91.44 90 HIS A O 1
ATOM 685 N N . LYS A 1 91 ? 7.790 -0.918 7.455 1.00 89.31 91 LYS A N 1
ATOM 686 C CA . LYS A 1 91 ? 8.929 -1.844 7.546 1.00 89.31 91 LYS A CA 1
ATOM 687 C C . LYS A 1 91 ? 9.310 -2.414 6.182 1.00 89.31 91 LYS A C 1
ATOM 689 O O . LYS A 1 91 ? 10.500 -2.561 5.914 1.00 89.31 91 LYS A O 1
ATOM 694 N N . ALA A 1 92 ? 8.327 -2.708 5.331 1.00 86.56 92 ALA A N 1
ATOM 695 C CA . ALA A 1 92 ? 8.575 -3.124 3.954 1.00 86.56 92 ALA A CA 1
ATOM 696 C C . ALA A 1 92 ? 9.229 -1.993 3.142 1.00 86.56 92 ALA A C 1
ATOM 698 O O . ALA A 1 92 ? 10.214 -2.236 2.447 1.00 86.56 92 ALA A O 1
ATOM 699 N N . SER A 1 93 ? 8.764 -0.748 3.309 1.00 87.06 93 SER A N 1
ATOM 700 C CA . SER A 1 93 ? 9.326 0.414 2.613 1.00 87.06 93 SER A CA 1
ATOM 701 C C . SER A 1 93 ? 10.722 0.799 3.103 1.00 87.06 93 SER A C 1
ATOM 703 O O . SER A 1 93 ? 11.488 1.347 2.330 1.00 87.06 93 SER A O 1
ATOM 705 N N . TYR A 1 94 ? 11.104 0.513 4.354 1.00 73.06 94 TYR A N 1
ATOM 706 C CA . TYR A 1 94 ? 12.426 0.876 4.895 1.00 73.06 94 TYR A CA 1
ATOM 707 C C . TYR A 1 94 ? 13.596 0.178 4.183 1.00 73.06 94 TYR A C 1
ATOM 709 O O . TYR A 1 94 ? 14.719 0.682 4.202 1.00 73.06 94 TYR A O 1
ATOM 717 N N . ARG A 1 95 ? 13.351 -0.959 3.515 1.00 60.19 95 ARG A N 1
ATOM 718 C CA . ARG A 1 95 ? 14.348 -1.570 2.616 1.00 60.19 95 ARG A CA 1
ATOM 719 C C . ARG A 1 95 ? 14.653 -0.686 1.397 1.00 60.19 95 ARG A C 1
ATOM 721 O O . ARG A 1 95 ? 15.712 -0.834 0.801 1.00 60.19 95 ARG A O 1
ATOM 728 N N . TYR A 1 96 ? 13.775 0.267 1.092 1.00 57.50 96 TYR A N 1
ATOM 729 C CA . TYR A 1 96 ? 13.985 1.381 0.179 1.00 57.50 96 TYR A CA 1
ATOM 730 C C . TYR A 1 96 ? 14.285 2.655 0.991 1.00 57.50 96 TYR A C 1
ATOM 732 O O . TYR A 1 96 ? 13.401 3.449 1.312 1.00 57.50 96 TYR A O 1
ATOM 740 N N . LYS A 1 97 ? 15.551 2.862 1.370 1.00 52.31 97 LYS A N 1
ATOM 741 C CA . LYS A 1 97 ? 16.007 4.186 1.812 1.00 52.31 97 LYS A CA 1
ATOM 742 C C . LYS A 1 97 ? 16.413 4.986 0.583 1.00 52.31 97 LYS A C 1
ATOM 744 O O . LYS A 1 97 ? 17.329 4.580 -0.128 1.00 52.31 97 LYS A O 1
ATOM 749 N N . LYS A 1 98 ? 15.756 6.132 0.373 1.00 50.31 98 LYS A N 1
ATOM 750 C CA . LYS A 1 98 ? 16.251 7.206 -0.498 1.00 50.31 98 LYS A CA 1
ATOM 751 C C . LYS A 1 98 ? 17.750 7.389 -0.204 1.00 50.31 98 LYS A C 1
ATOM 753 O O . LYS A 1 98 ? 18.086 7.522 0.975 1.00 50.31 98 LYS A O 1
ATOM 758 N N . PRO A 1 99 ? 18.655 7.357 -1.198 1.00 46.22 99 PRO A N 1
ATOM 759 C CA . PRO A 1 99 ? 20.003 7.844 -0.957 1.00 46.22 99 PRO A CA 1
ATOM 760 C C . PRO A 1 99 ? 19.850 9.301 -0.521 1.00 46.22 99 PRO A C 1
ATOM 762 O O . PRO A 1 99 ? 19.248 10.095 -1.244 1.00 46.22 99 PRO A O 1
ATOM 765 N N . GLU A 1 100 ? 20.284 9.621 0.699 1.00 49.56 100 GLU A N 1
ATOM 766 C CA . GLU A 1 100 ? 20.262 10.992 1.201 1.00 49.56 100 GLU A CA 1
ATOM 767 C C . GLU A 1 100 ? 20.958 11.880 0.166 1.00 49.56 100 GLU A C 1
ATOM 769 O O . GLU A 1 100 ? 22.137 11.698 -0.147 1.00 49.56 100 GLU A O 1
ATOM 774 N N . SER A 1 101 ? 20.209 12.814 -0.419 1.00 49.66 101 SER A N 1
ATOM 775 C CA . SER A 1 101 ? 20.802 13.926 -1.141 1.00 49.66 101 SER A CA 1
ATOM 776 C C . SER A 1 101 ? 21.541 14.751 -0.097 1.00 49.66 101 SER A C 1
ATOM 778 O O . SER A 1 101 ? 20.916 15.494 0.658 1.00 49.66 101 SER A O 1
ATOM 780 N N . ASN A 1 102 ? 22.859 14.567 -0.013 1.00 44.97 102 ASN A N 1
ATOM 781 C CA . ASN A 1 102 ? 23.740 15.497 0.677 1.00 44.97 102 ASN A CA 1
ATOM 782 C C . ASN A 1 102 ? 23.615 16.855 -0.019 1.00 44.97 102 ASN A C 1
ATOM 784 O O . ASN A 1 102 ? 24.336 17.137 -0.973 1.00 44.97 102 ASN A O 1
ATOM 788 N N . GLU A 1 103 ? 22.702 17.687 0.462 1.00 51.88 103 GLU A N 1
ATOM 789 C CA . GLU A 1 103 ? 22.754 19.122 0.243 1.00 51.88 103 GLU A CA 1
ATOM 790 C C . GLU A 1 103 ? 23.801 19.648 1.232 1.00 51.88 103 GLU A C 1
ATOM 792 O O . GLU A 1 103 ? 23.555 19.822 2.426 1.00 51.88 103 GLU A O 1
ATOM 797 N N . LYS A 1 104 ? 25.043 19.732 0.748 1.00 45.03 104 LYS A N 1
ATOM 798 C CA . LYS A 1 104 ? 26.063 20.594 1.333 1.00 45.03 104 LYS A CA 1
ATOM 799 C C . LYS A 1 104 ? 26.108 21.838 0.463 1.00 45.03 104 LYS A C 1
ATOM 801 O O . LYS A 1 104 ? 26.674 21.761 -0.621 1.00 45.03 104 LYS A O 1
ATOM 806 N N . ASP A 1 105 ? 25.556 22.924 0.979 1.00 39.72 105 ASP A N 1
ATOM 807 C CA . ASP A 1 105 ? 26.020 24.289 0.737 1.00 39.72 105 ASP A CA 1
ATOM 808 C C . ASP A 1 105 ? 26.038 25.023 2.085 1.00 39.72 105 ASP A C 1
ATOM 810 O O . ASP A 1 105 ? 25.046 24.893 2.844 1.00 39.72 105 ASP A O 1
#

Secondary structure (DSSP, 8-state):
-PPPPPHHHHHHHHHHH--SSEEEEEESSS---TT-SEEEES-SS--HHHHHHHHHHHHHHHHS-TTEEEEEEPP--SSTHHHHHHHHHHHHHTTS---------

InterPro domains:
  IPR005145 Threonylcarbamoyl-AMP synthase, C-terminal domain [PF03481] (15-93)
  IPR038385 Threonylcarbamoyl-AMP synthase, C-terminal domain superfamily [G3DSA:3.40.50.11030] (2-102)

pLDDT: mean 84.49, std 15.63, range [39.72, 97.56]

Foldseek 3Di:
DPDWQDLVNVVVVCVVVVDPAFAEEEAQCLDDRPPGPYYDYLDNHNDLVSNLVCVVVVVVVQVPDPRHPYYHYTQRDDDDSSVVSVVVVVVVCVVDDDPPPPPDD

Sequence (105 aa):
MAKSPSLSDIQSLVDELKPKGSIAFVSFSGVTPKDIGKTLYLSKKGEIKEAAVNLFSILHILEEDIQTDFIIAEPIPGQGIAKAIMDKLHKASYRYKKPESNEKD

Radius of gyration: 14.26 Å; chains: 1; bounding box: 41×37×32 Å

Organism: NCBI:txid1076179